Protein AF-0000000087666726 (afdb_homodimer)

InterPro domains:
  IPR001387 Cro/C1-type, helix-turn-helix domain [PF01381] (12-66)
  IPR001387 Cro/C1-type, helix-turn-helix domain [PS50943] (12-66)
  IPR001387 Cro/C1-type, helix-turn-helix domain [SM00530] (11-66)
  IPR001387 Cro/C1-type, helix-turn-helix domain [cd00093] (9-66)
  IPR010982 Lambda repressor-like, DNA-binding domain superfamily [G3DSA:1.10.260.40] (1-64)
  IPR010982 Lambda repressor-like, DNA-binding domain superfamily [SSF47413] (7-71)

Solvent-accessible surface area (backbone atoms only — not comparable to full-atom values): 9484 Å² total; per-residue (Å²): 119,51,68,42,30,48,48,45,11,46,49,47,46,53,37,32,51,75,72,67,46,50,60,59,55,48,10,59,76,58,73,51,53,45,65,54,45,53,40,36,43,70,21,44,43,67,38,39,34,30,61,51,39,41,45,36,48,72,53,65,46,44,35,30,45,63,60,64,75,55,46,75,67,71,70,65,70,69,65,64,70,69,58,76,75,72,128,120,51,70,42,30,48,49,44,10,46,50,48,47,52,38,32,51,74,71,68,46,51,62,59,55,48,11,60,76,56,72,51,52,43,65,55,44,53,40,36,44,69,21,42,43,70,38,38,34,30,62,52,40,41,45,35,48,74,53,64,46,43,35,30,45,63,61,64,76,54,45,75,66,72,70,66,68,70,67,66,68,70,58,75,76,69,129

Structure (mmCIF, N/CA/C/O backbone):
data_AF-0000000087666726-model_v1
#
loop_
_entity.id
_entity.type
_entity.pdbx_description
1 polymer 'Transcriptional regulator'
#
loop_
_atom_site.group_PDB
_atom_site.id
_atom_site.type_symbol
_atom_site.label_atom_id
_atom_site.label_alt_id
_atom_site.label_comp_id
_atom_site.label_asym_id
_atom_site.label_entity_id
_atom_site.label_seq_id
_atom_site.pdbx_PDB_ins_code
_atom_site.Cartn_x
_atom_site.Cartn_y
_atom_site.Cartn_z
_atom_site.occupancy
_atom_site.B_iso_or_equiv
_atom_site.auth_seq_id
_atom_site.auth_comp_id
_atom_site.auth_asym_id
_atom_site.auth_atom_id
_atom_site.pdbx_PDB_model_num
ATOM 1 N N . MET A 1 1 ? -11.844 1.469 -3.129 1 87.25 1 MET A N 1
ATOM 2 C CA . MET A 1 1 ? -10.75 0.507 -3.262 1 87.25 1 MET A CA 1
ATOM 3 C C . MET A 1 1 ? -9.5 1.177 -3.826 1 87.25 1 MET A C 1
ATOM 5 O O . MET A 1 1 ? -9.594 2.035 -4.703 1 87.25 1 MET A O 1
ATOM 9 N N . ILE A 1 2 ? -8.297 0.845 -3.25 1 95.44 2 ILE A N 1
ATOM 10 C CA . ILE A 1 2 ? -7.027 1.394 -3.713 1 95.44 2 ILE A CA 1
ATOM 11 C C . ILE A 1 2 ? -6.402 0.455 -4.742 1 95.44 2 ILE A C 1
ATOM 13 O O . ILE A 1 2 ? -5.91 -0.62 -4.395 1 95.44 2 ILE A O 1
ATOM 17 N N . LYS A 1 3 ? -6.395 0.865 -5.988 1 95.38 3 LYS A N 1
ATOM 18 C CA . LYS A 1 3 ? -5.965 -0.065 -7.031 1 95.38 3 LYS A CA 1
ATOM 19 C C . LYS A 1 3 ? -4.637 0.368 -7.641 1 95.38 3 LYS A C 1
ATOM 21 O O . LYS A 1 3 ? -3.975 -0.419 -8.32 1 95.38 3 LYS A O 1
ATOM 26 N N . SER A 1 4 ? -4.352 1.636 -7.461 1 98.12 4 SER A N 1
ATOM 27 C CA . SER A 1 4 ? -3.156 2.186 -8.094 1 98.12 4 SER A CA 1
ATOM 28 C C . SER A 1 4 ? -2.455 3.184 -7.176 1 98.12 4 SER A C 1
ATOM 30 O O . SER A 1 4 ? -3.027 3.623 -6.18 1 98.12 4 SER A O 1
ATOM 32 N N . ALA A 1 5 ? -1.256 3.529 -7.594 1 98.56 5 ALA A N 1
ATOM 33 C CA . ALA A 1 5 ? -0.527 4.57 -6.875 1 98.56 5 ALA A CA 1
ATOM 34 C C . ALA A 1 5 ? -1.281 5.898 -6.922 1 98.56 5 ALA A C 1
ATOM 36 O O . ALA A 1 5 ? -1.267 6.66 -5.949 1 98.56 5 ALA A O 1
ATOM 37 N N . ALA A 1 6 ? -1.917 6.133 -8.039 1 98.31 6 ALA A N 1
ATOM 38 C CA . ALA A 1 6 ? -2.715 7.352 -8.172 1 98.31 6 ALA A CA 1
ATOM 39 C C . ALA A 1 6 ? -3.865 7.359 -7.164 1 98.31 6 ALA A C 1
ATOM 41 O O . ALA A 1 6 ? -4.105 8.367 -6.5 1 98.31 6 ALA A O 1
ATOM 42 N N . ASP A 1 7 ? -4.562 6.234 -7.02 1 98.06 7 ASP A N 1
ATOM 43 C CA . ASP A 1 7 ? -5.629 6.105 -6.035 1 98.06 7 ASP A CA 1
ATOM 44 C C . ASP A 1 7 ? -5.102 6.328 -4.621 1 98.06 7 ASP A C 1
ATOM 46 O O . ASP A 1 7 ? -5.703 7.066 -3.834 1 98.06 7 ASP A O 1
ATOM 50 N N . PHE A 1 8 ? -4.027 5.723 -4.367 1 98.56 8 PHE A N 1
ATOM 51 C CA . PHE A 1 8 ? -3.406 5.789 -3.051 1 98.56 8 PHE A CA 1
ATOM 52 C C . PHE A 1 8 ? -3.037 7.227 -2.701 1 98.56 8 PHE A C 1
ATOM 54 O O . PHE A 1 8 ? -3.398 7.723 -1.633 1 98.56 8 PHE A O 1
ATOM 61 N N . GLY A 1 9 ? -2.381 7.824 -3.648 1 98.75 9 GLY A N 1
ATOM 62 C CA . GLY A 1 9 ? -1.965 9.203 -3.451 1 98.75 9 GLY A CA 1
ATOM 63 C C . GLY A 1 9 ? -3.131 10.156 -3.285 1 98.75 9 GLY A C 1
ATOM 64 O O . GLY A 1 9 ? -3.076 11.078 -2.461 1 98.75 9 GLY A O 1
ATOM 65 N N . SER A 1 10 ? -4.137 9.969 -4.047 1 98.25 10 SER A N 1
ATOM 66 C CA . SER A 1 10 ? -5.328 10.805 -3.953 1 98.25 10 SER A CA 1
ATOM 67 C C . SER A 1 10 ? -5.977 10.695 -2.576 1 98.25 10 SER A C 1
ATOM 69 O O . SER A 1 10 ? -6.422 11.695 -2.014 1 98.25 10 SER A O 1
ATOM 71 N N . LEU A 1 11 ? -5.984 9.508 -2.055 1 97.75 11 LEU A N 1
ATOM 72 C CA . LEU A 1 11 ? -6.566 9.289 -0.734 1 97.75 11 LEU A CA 1
ATOM 73 C C . LEU A 1 11 ? -5.734 9.969 0.345 1 97.75 11 LEU A C 1
ATOM 75 O O . LEU A 1 11 ? -6.281 10.594 1.257 1 97.75 11 LEU A O 1
ATOM 79 N N . ILE A 1 12 ? -4.453 9.844 0.253 1 98.62 12 ILE A N 1
ATOM 80 C CA . ILE A 1 12 ? -3.557 10.516 1.187 1 98.62 12 ILE A CA 1
ATOM 81 C C . ILE A 1 12 ? -3.814 12.016 1.163 1 98.62 12 ILE A C 1
ATOM 83 O O . ILE A 1 12 ? -3.949 12.648 2.215 1 98.62 12 ILE A O 1
ATOM 87 N N . ARG A 1 13 ? -3.902 12.508 -0.037 1 98.75 13 ARG A N 1
ATOM 88 C CA . ARG A 1 13 ? -4.137 13.938 -0.209 1 98.75 13 ARG A CA 1
ATOM 89 C C . ARG A 1 13 ? -5.453 14.359 0.434 1 98.75 13 ARG A C 1
ATOM 91 O O . ARG A 1 13 ? -5.508 15.359 1.154 1 98.75 13 ARG A O 1
ATOM 98 N N . GLN A 1 14 ? -6.449 13.641 0.162 1 98.25 14 GLN A N 1
ATOM 99 C CA . GLN A 1 14 ? -7.773 13.938 0.702 1 98.25 14 GLN A CA 1
ATOM 100 C C . GLN A 1 14 ? -7.754 13.953 2.229 1 98.25 14 GLN A C 1
ATOM 102 O O . GLN A 1 14 ? -8.289 14.875 2.852 1 98.25 14 GLN A O 1
ATOM 107 N N . ARG A 1 15 ? -7.129 13 2.826 1 98.12 15 ARG A N 1
ATOM 108 C CA . ARG A 1 15 ? -7.086 12.891 4.281 1 98.12 15 ARG A CA 1
ATOM 109 C C . ARG A 1 15 ? -6.199 13.977 4.887 1 98.12 15 ARG A C 1
ATOM 111 O O . ARG A 1 15 ? -6.539 14.555 5.918 1 98.12 15 ARG A O 1
ATOM 118 N N . ARG A 1 16 ? -5.117 14.172 4.23 1 98.69 16 ARG A N 1
ATOM 119 C CA . ARG A 1 16 ? -4.238 15.242 4.691 1 98.69 16 ARG A CA 1
ATOM 120 C C . ARG A 1 16 ? -4.973 16.578 4.738 1 98.69 16 ARG A C 1
ATOM 122 O O . ARG A 1 16 ? -4.898 17.297 5.734 1 98.69 16 ARG A O 1
ATOM 129 N N . LYS A 1 17 ? -5.66 16.828 3.67 1 98.69 17 LYS A N 1
ATOM 130 C CA . LYS A 1 17 ? -6.402 18.094 3.574 1 98.69 17 LYS A CA 1
ATOM 131 C C . LYS A 1 17 ? -7.52 18.156 4.613 1 98.69 17 LYS A C 1
ATOM 133 O O . LYS A 1 17 ? -7.773 19.203 5.195 1 98.69 17 LYS A O 1
ATOM 138 N N . ALA A 1 18 ? -8.156 17.047 4.844 1 97.94 18 ALA A N 1
ATOM 139 C CA . ALA A 1 18 ? -9.227 16.984 5.84 1 97.94 18 ALA A CA 1
ATOM 140 C C . ALA A 1 18 ? -8.695 17.297 7.234 1 97.94 18 ALA A C 1
ATOM 142 O O . ALA A 1 18 ? -9.422 17.828 8.078 1 97.94 18 ALA A O 1
ATOM 143 N N . LEU A 1 19 ? -7.449 17 7.465 1 98 19 LEU A N 1
ATOM 144 C CA . LEU A 1 19 ? -6.801 17.25 8.75 1 98 19 LEU A CA 1
ATOM 145 C C . LEU A 1 19 ? -6.27 18.672 8.82 1 98 19 LEU A C 1
ATOM 147 O O . LEU A 1 19 ? -5.766 19.109 9.867 1 98 19 LEU A O 1
ATOM 151 N N . GLY A 1 20 ? -6.262 19.359 7.656 1 98.69 20 GLY A N 1
ATOM 152 C CA . GLY A 1 20 ? -5.797 20.734 7.59 1 98.69 20 GLY A CA 1
ATOM 153 C C . GLY A 1 20 ? -4.289 20.844 7.488 1 98.69 20 GLY A C 1
ATOM 154 O O . GLY A 1 20 ? -3.717 21.891 7.82 1 98.69 20 GLY A O 1
ATOM 155 N N . TRP A 1 21 ? -3.648 19.875 7.137 1 98.81 21 TRP A N 1
ATOM 156 C CA . TRP A 1 21 ? -2.189 19.875 7.07 1 98.81 21 TRP A CA 1
ATOM 157 C C . TRP A 1 21 ? -1.707 20.234 5.672 1 98.81 21 TRP A C 1
ATOM 159 O O . TRP A 1 21 ? -2.342 19.891 4.676 1 98.81 21 TRP A O 1
ATOM 169 N N . THR A 1 22 ? -0.601 20.859 5.641 1 98.81 22 THR A N 1
ATOM 170 C CA . THR A 1 22 ? 0.135 21.047 4.395 1 98.81 22 THR A CA 1
ATOM 171 C C . THR A 1 22 ? 0.976 19.812 4.074 1 98.81 22 THR A C 1
ATOM 173 O O . THR A 1 22 ? 1.105 18.906 4.902 1 98.81 22 THR A O 1
ATOM 176 N N . GLN A 1 23 ? 1.483 19.812 2.838 1 98.75 23 GLN A N 1
ATOM 177 C CA . GLN A 1 23 ? 2.377 18.719 2.467 1 98.75 23 GLN A CA 1
ATOM 178 C C . GLN A 1 23 ? 3.633 18.719 3.332 1 98.75 23 GLN A C 1
ATOM 180 O O . GLN A 1 23 ? 4.133 17.656 3.707 1 98.75 23 GLN A O 1
ATOM 185 N N . SER A 1 24 ? 4.148 19.922 3.703 1 98.75 24 SER A N 1
ATOM 186 C CA . SER A 1 24 ? 5.32 20.047 4.562 1 98.75 24 SER A CA 1
ATOM 187 C C . SER A 1 24 ? 5.039 19.516 5.965 1 98.75 24 SER A C 1
ATOM 189 O O . SER A 1 24 ? 5.875 18.828 6.551 1 98.75 24 SER A O 1
ATOM 191 N N . GLU A 1 25 ? 3.875 19.812 6.438 1 98.81 25 GLU A N 1
ATOM 192 C CA . GLU A 1 25 ? 3.498 19.344 7.766 1 98.81 25 GLU A CA 1
ATOM 193 C C . GLU A 1 25 ? 3.369 17.812 7.781 1 98.81 25 GLU A C 1
ATOM 195 O O . GLU A 1 25 ? 3.816 17.156 8.727 1 98.81 25 GLU A O 1
ATOM 200 N N . LEU A 1 26 ? 2.793 17.297 6.773 1 98.88 26 LEU A N 1
ATOM 201 C CA . LEU A 1 26 ? 2.707 15.844 6.68 1 98.88 26 LEU A CA 1
ATOM 202 C C . LEU A 1 26 ? 4.098 15.219 6.598 1 98.88 26 LEU A C 1
ATOM 204 O O . LEU A 1 26 ? 4.363 14.195 7.23 1 98.88 26 LEU A O 1
ATOM 208 N N . ALA A 1 27 ? 4.984 15.766 5.828 1 98.88 27 ALA A N 1
ATOM 209 C CA . ALA A 1 27 ? 6.34 15.258 5.664 1 98.88 27 ALA A CA 1
ATOM 210 C C . ALA A 1 27 ? 7.062 15.164 7.004 1 98.88 27 ALA A C 1
ATOM 212 O O . ALA A 1 27 ? 7.703 14.156 7.305 1 98.88 27 ALA A O 1
ATOM 213 N N . VAL A 1 28 ? 6.91 16.156 7.836 1 98.75 28 VAL A N 1
ATOM 214 C CA . VAL A 1 28 ? 7.535 16.203 9.156 1 98.75 28 VAL A CA 1
ATOM 215 C C . VAL A 1 28 ? 6.988 15.07 10.023 1 98.75 28 VAL A C 1
ATOM 217 O O . VAL A 1 28 ? 7.75 14.359 10.68 1 98.75 28 VAL A O 1
ATOM 220 N N . ARG A 1 29 ? 5.719 14.906 9.961 1 98.62 29 ARG A N 1
ATOM 221 C CA . ARG A 1 29 ? 5.062 13.891 10.781 1 98.62 29 ARG A CA 1
ATOM 222 C C . ARG A 1 29 ? 5.449 12.492 10.328 1 98.62 29 ARG A C 1
ATOM 224 O O . ARG A 1 29 ? 5.484 11.562 11.133 1 98.62 29 ARG A O 1
ATOM 231 N N . CYS A 1 30 ? 5.777 12.344 9.102 1 98.62 30 CYS A N 1
ATOM 232 C CA . CYS A 1 30 ? 6.129 11.047 8.531 1 98.62 30 CYS A CA 1
ATOM 233 C C . CYS A 1 30 ? 7.629 10.789 8.656 1 98.62 30 CYS A C 1
ATOM 235 O O . CYS A 1 30 ? 8.086 9.672 8.438 1 98.62 30 CYS A O 1
ATOM 237 N N . GLY A 1 31 ? 8.352 11.773 8.938 1 98.44 31 GLY A N 1
ATOM 238 C CA . GLY A 1 31 ? 9.797 11.633 8.945 1 98.44 31 GLY A CA 1
ATOM 239 C C . GLY A 1 31 ? 10.398 11.547 7.559 1 98.44 31 GLY A C 1
ATOM 240 O O . GLY A 1 31 ? 11.359 10.805 7.34 1 98.44 31 GLY A O 1
ATOM 241 N N . THR A 1 32 ? 9.789 12.219 6.613 1 98.12 32 THR A N 1
ATOM 242 C CA . THR A 1 32 ? 10.25 12.234 5.23 1 98.12 32 THR A CA 1
ATOM 243 C C . THR A 1 32 ? 10.438 13.664 4.738 1 98.12 32 THR A C 1
ATOM 245 O O . THR A 1 32 ? 10.219 14.617 5.488 1 98.12 32 THR A O 1
ATOM 248 N N . GLY A 1 33 ? 10.898 13.781 3.506 1 98.06 33 GLY A N 1
ATOM 249 C CA . GLY A 1 33 ? 10.938 15.086 2.863 1 98.06 33 GLY A CA 1
ATOM 250 C C . GLY A 1 33 ? 9.641 15.438 2.154 1 98.06 33 GLY A C 1
ATOM 251 O O . GLY A 1 33 ? 8.859 14.555 1.811 1 98.06 33 GLY A O 1
ATOM 252 N N . GLU A 1 34 ? 9.469 16.766 1.991 1 98.56 34 GLU A N 1
ATOM 253 C CA . GLU A 1 34 ? 8.273 17.25 1.301 1 98.56 34 GLU A CA 1
ATOM 254 C C . GLU A 1 34 ? 8.195 16.688 -0.117 1 98.56 34 GLU A C 1
ATOM 256 O O . GLU A 1 34 ? 7.105 16.406 -0.617 1 98.56 34 GLU A O 1
ATOM 261 N N . ARG A 1 35 ? 9.281 16.547 -0.702 1 98.69 35 ARG A N 1
ATOM 262 C CA . ARG A 1 35 ? 9.297 16.031 -2.068 1 98.69 35 ARG A CA 1
ATOM 263 C C . ARG A 1 35 ? 8.68 14.641 -2.137 1 98.69 35 ARG A C 1
ATOM 265 O O . ARG A 1 35 ? 7.977 14.312 -3.1 1 98.69 35 ARG A O 1
ATOM 272 N N . PHE A 1 36 ? 8.914 13.82 -1.198 1 98.81 36 PHE A N 1
ATOM 273 C CA . PHE A 1 36 ? 8.312 12.492 -1.169 1 98.81 36 PHE A C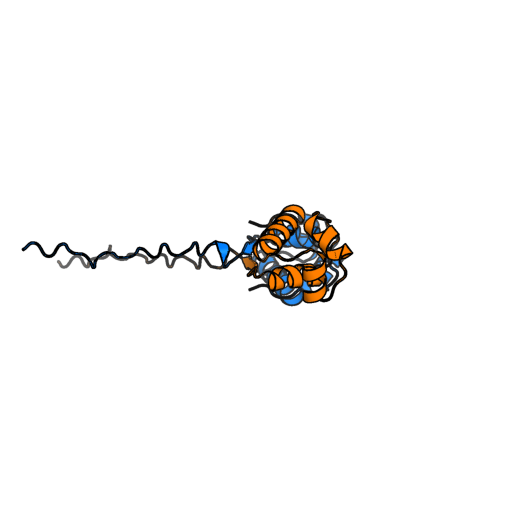A 1
ATOM 274 C C . PHE A 1 36 ? 6.789 12.586 -1.133 1 98.81 36 PHE A C 1
ATOM 276 O O . PHE A 1 36 ? 6.102 11.859 -1.854 1 98.81 36 PHE A O 1
ATOM 283 N N . ILE A 1 37 ? 6.324 13.461 -0.257 1 98.88 37 ILE A N 1
ATOM 284 C CA . ILE A 1 37 ? 4.883 13.617 -0.115 1 98.88 37 ILE A CA 1
ATOM 285 C C . ILE A 1 37 ? 4.281 14.102 -1.435 1 98.88 37 ILE A C 1
ATOM 287 O O . ILE A 1 37 ? 3.24 13.602 -1.868 1 98.88 37 ILE A O 1
ATOM 291 N N . VAL A 1 38 ? 4.906 15.023 -2.049 1 98.88 38 VAL A N 1
ATOM 292 C CA . VAL A 1 38 ? 4.457 15.539 -3.338 1 98.88 38 VAL A CA 1
ATOM 293 C C . VAL A 1 38 ? 4.383 14.398 -4.352 1 98.88 38 VAL A C 1
ATOM 295 O O . VAL A 1 38 ? 3.359 14.219 -5.016 1 98.88 38 VAL A O 1
ATOM 298 N N . ASP A 1 39 ? 5.449 13.609 -4.445 1 98.88 39 ASP A N 1
ATOM 299 C CA . ASP A 1 39 ? 5.512 12.477 -5.371 1 98.88 39 ASP A CA 1
ATOM 300 C C . ASP A 1 39 ? 4.426 11.453 -5.059 1 98.88 39 ASP A C 1
ATOM 302 O O . ASP A 1 39 ? 3.766 10.945 -5.969 1 98.88 39 ASP A O 1
ATOM 306 N N . LEU A 1 40 ? 4.277 11.188 -3.814 1 98.88 40 LEU A N 1
ATOM 307 C CA . LEU A 1 40 ? 3.277 10.227 -3.361 1 98.88 40 LEU A CA 1
ATOM 308 C C . LEU A 1 40 ? 1.876 10.672 -3.77 1 98.88 40 LEU A C 1
ATOM 310 O O . L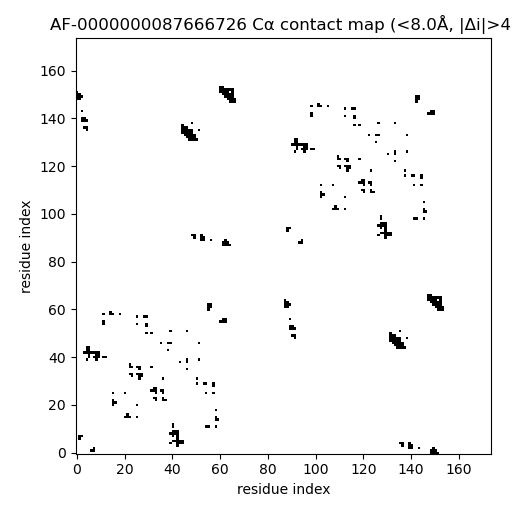EU A 1 40 ? 1.132 9.898 -4.383 1 98.88 40 LEU A O 1
ATOM 314 N N . GLU A 1 41 ? 1.581 11.914 -3.49 1 98.81 41 GLU A N 1
ATOM 315 C CA . GLU A 1 41 ? 0.232 12.414 -3.742 1 98.81 41 GLU A CA 1
ATOM 316 C C . GLU A 1 41 ? -0.034 12.555 -5.238 1 98.81 41 GLU A C 1
ATOM 318 O O . GLU A 1 41 ? -1.188 12.539 -5.672 1 98.81 41 GLU A O 1
ATOM 323 N N . ASN A 1 42 ? 1.031 12.672 -5.988 1 98.56 42 ASN A N 1
ATOM 324 C CA . ASN A 1 42 ? 0.907 12.758 -7.441 1 98.56 42 ASN A CA 1
ATOM 325 C C . ASN A 1 42 ? 0.879 11.375 -8.086 1 98.56 42 ASN A C 1
ATOM 327 O O . ASN A 1 42 ? 0.866 11.258 -9.312 1 98.56 42 ASN A O 1
ATOM 331 N N . GLY A 1 43 ? 0.971 10.328 -7.359 1 98.69 43 GLY A N 1
ATOM 332 C CA . GLY A 1 43 ? 0.826 8.977 -7.871 1 98.69 43 GLY A CA 1
ATOM 333 C C . GLY A 1 43 ? 2.098 8.43 -8.492 1 98.69 43 GLY A C 1
ATOM 334 O O . GLY A 1 43 ? 2.047 7.574 -9.383 1 98.69 43 GLY A O 1
ATOM 335 N N . LYS A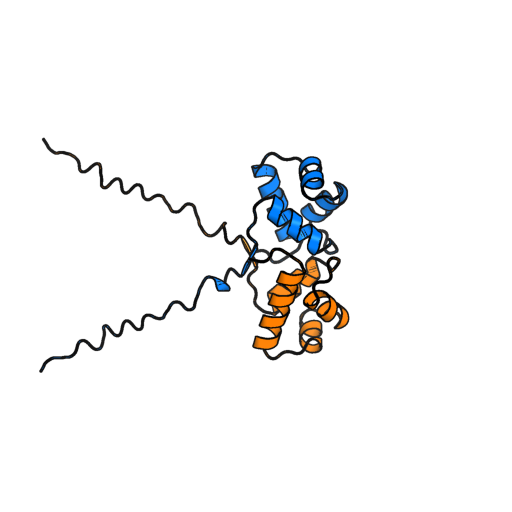 1 44 ? 3.193 8.945 -8.078 1 98.62 44 LYS A N 1
ATOM 336 C CA . LYS A 1 44 ? 4.441 8.391 -8.594 1 98.62 44 LYS A CA 1
ATOM 337 C C . LYS A 1 44 ? 4.543 6.898 -8.289 1 98.62 44 LYS A C 1
ATOM 339 O O . LYS A 1 44 ? 4.535 6.492 -7.129 1 98.62 44 LYS A O 1
ATOM 344 N N . PRO A 1 45 ? 4.805 6.078 -9.273 1 98.31 45 PRO A N 1
ATOM 345 C CA . PRO A 1 45 ? 4.734 4.621 -9.117 1 98.31 45 PRO A CA 1
ATOM 346 C C . PRO A 1 45 ? 5.852 4.066 -8.242 1 98.31 45 PRO A C 1
ATOM 348 O O . PRO A 1 45 ? 5.664 3.049 -7.566 1 98.31 45 PRO A O 1
ATOM 351 N N . THR A 1 46 ? 7.008 4.758 -8.203 1 98.25 46 THR A N 1
ATOM 352 C CA . THR A 1 46 ? 8.211 4.18 -7.625 1 98.25 46 THR A CA 1
ATOM 353 C C . THR A 1 46 ? 8.391 4.625 -6.18 1 98.25 46 THR A C 1
ATOM 355 O O . THR A 1 46 ? 9.43 4.383 -5.57 1 98.25 46 THR A O 1
ATOM 358 N N . CYS A 1 47 ? 7.348 5.262 -5.605 1 98.69 47 CYS A N 1
ATOM 359 C CA . CYS A 1 47 ? 7.457 5.676 -4.211 1 98.69 47 CYS A CA 1
ATOM 360 C C . CYS A 1 47 ? 7.766 4.484 -3.311 1 98.69 47 CYS A C 1
ATOM 362 O O . CYS A 1 47 ? 7.27 3.381 -3.541 1 98.69 47 CYS A O 1
ATOM 364 N N . HIS A 1 48 ? 8.531 4.703 -2.193 1 98.25 48 HIS A N 1
ATOM 365 C CA . HIS A 1 48 ? 8.875 3.719 -1.173 1 98.25 48 HIS A CA 1
ATOM 366 C C . HIS A 1 48 ? 7.625 3.158 -0.501 1 98.25 48 HIS A C 1
ATOM 368 O O . HIS A 1 48 ? 6.766 3.918 -0.045 1 98.25 48 HIS A O 1
ATOM 374 N N . LEU A 1 49 ? 7.598 1.835 -0.464 1 98.75 49 LEU A N 1
ATOM 375 C CA . LEU A 1 49 ? 6.426 1.195 0.128 1 98.75 49 LEU A CA 1
ATOM 376 C C . LEU A 1 49 ? 6.312 1.538 1.609 1 98.75 49 LEU A C 1
ATOM 378 O O . LEU A 1 49 ? 5.258 1.982 2.066 1 98.75 49 LEU A O 1
ATOM 382 N N . GLU A 1 50 ? 7.352 1.387 2.354 1 98.81 50 GLU A N 1
ATOM 383 C CA . GLU A 1 50 ? 7.309 1.63 3.791 1 98.81 50 GLU A CA 1
ATOM 384 C C . GLU A 1 50 ? 6.906 3.07 4.098 1 98.81 50 GLU A C 1
ATOM 386 O O . GLU A 1 50 ? 6.023 3.311 4.922 1 98.81 50 GLU A O 1
ATOM 391 N N . LYS A 1 51 ? 7.469 4.027 3.477 1 98.75 51 LYS A N 1
ATOM 392 C CA . LYS A 1 51 ? 7.141 5.43 3.703 1 98.75 51 LYS A CA 1
ATOM 393 C C . LYS A 1 51 ? 5.703 5.73 3.295 1 98.75 51 LYS A C 1
ATOM 395 O O . LYS A 1 51 ? 5.027 6.547 3.926 1 98.75 51 LYS A O 1
ATOM 400 N N . SER A 1 52 ? 5.277 5.121 2.219 1 98.75 52 SER A N 1
ATOM 401 C CA . SER A 1 52 ? 3.893 5.301 1.793 1 98.75 52 SER A CA 1
ATOM 402 C C . SER A 1 52 ? 2.92 4.793 2.854 1 98.75 52 SER A C 1
ATOM 404 O O . SER A 1 52 ? 1.912 5.441 3.141 1 98.75 52 SER A O 1
ATOM 406 N N . LEU A 1 53 ? 3.279 3.678 3.438 1 98.62 53 LEU A N 1
ATOM 407 C CA . LEU A 1 53 ? 2.426 3.096 4.469 1 98.62 53 LEU A CA 1
ATOM 408 C C . LEU A 1 53 ? 2.447 3.943 5.734 1 98.62 53 LEU A C 1
ATOM 410 O O . LEU A 1 53 ? 1.426 4.082 6.41 1 98.62 53 LEU A O 1
ATOM 414 N N . ILE A 1 54 ? 3.564 4.523 6.059 1 98.62 54 ILE A N 1
ATOM 415 C CA . ILE A 1 54 ? 3.668 5.445 7.188 1 98.62 54 ILE A CA 1
ATOM 416 C C . ILE A 1 54 ? 2.756 6.648 6.953 1 98.62 54 ILE A C 1
ATOM 418 O O . ILE A 1 54 ? 2.008 7.051 7.852 1 98.62 54 ILE A O 1
ATOM 422 N N . ALA A 1 55 ? 2.787 7.184 5.762 1 98.81 55 ALA A N 1
ATOM 423 C CA . ALA A 1 55 ? 1.936 8.328 5.438 1 98.81 55 ALA A CA 1
ATOM 424 C C . ALA A 1 55 ? 0.462 7.988 5.645 1 98.81 55 ALA A C 1
ATOM 426 O O . ALA A 1 55 ? -0.292 8.789 6.207 1 98.81 55 ALA A O 1
ATOM 427 N N . ALA A 1 56 ? 0.094 6.801 5.148 1 98.44 56 ALA A N 1
ATOM 428 C CA . ALA A 1 56 ? -1.292 6.371 5.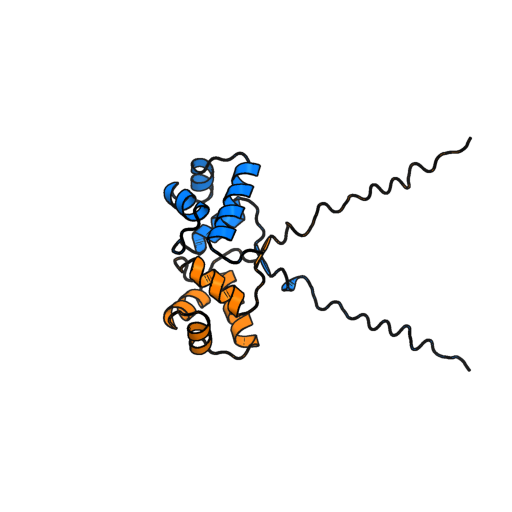316 1 98.44 56 ALA A CA 1
ATOM 429 C C . ALA A 1 56 ? -1.679 6.324 6.789 1 98.44 56 ALA A C 1
ATOM 431 O O . ALA A 1 56 ? -2.736 6.828 7.176 1 98.44 56 ALA A O 1
ATOM 432 N N . ARG A 1 57 ? -0.795 5.773 7.598 1 97.94 57 ARG A N 1
ATOM 433 C CA . ARG A 1 57 ? -1.062 5.672 9.031 1 97.94 57 ARG A CA 1
ATOM 434 C C . ARG A 1 57 ? -1.158 7.051 9.672 1 97.94 57 ARG A C 1
ATOM 436 O O . ARG A 1 57 ? -2.027 7.293 10.508 1 97.94 57 ARG A O 1
ATOM 443 N N . VAL A 1 58 ? -0.302 7.875 9.273 1 98.5 58 VAL A N 1
ATOM 444 C CA . VAL A 1 58 ? -0.198 9.203 9.875 1 98.5 58 VAL A CA 1
ATOM 445 C C . VAL A 1 58 ? -1.472 10 9.602 1 98.5 58 VAL A C 1
ATOM 447 O O . VAL A 1 58 ? -1.957 10.727 10.469 1 98.5 58 VAL A O 1
ATOM 450 N N . VAL A 1 59 ? -2.084 9.766 8.422 1 98.19 59 VAL A N 1
ATOM 451 C CA . VAL A 1 59 ? -3.281 10.531 8.086 1 98.19 59 VAL A CA 1
ATOM 452 C C . VAL A 1 59 ? -4.523 9.766 8.531 1 98.19 59 VAL A C 1
ATOM 454 O O . VAL A 1 59 ? -5.648 10.125 8.164 1 98.19 59 VAL A O 1
ATOM 457 N N . GLY A 1 60 ? -4.355 8.641 9.117 1 97.12 60 GLY A N 1
ATOM 458 C CA . GLY A 1 60 ? -5.457 7.973 9.789 1 97.12 60 GLY A CA 1
ATOM 459 C C . GLY A 1 60 ? -6.125 6.91 8.938 1 97.12 60 GLY A C 1
ATOM 460 O O . GLY A 1 60 ? -7.254 6.5 9.219 1 97.12 60 GLY A O 1
ATOM 461 N N . ILE A 1 61 ? -5.492 6.523 7.965 1 96.44 61 ILE A N 1
ATOM 462 C CA . ILE A 1 61 ? -6.023 5.441 7.141 1 96.44 61 ILE A CA 1
A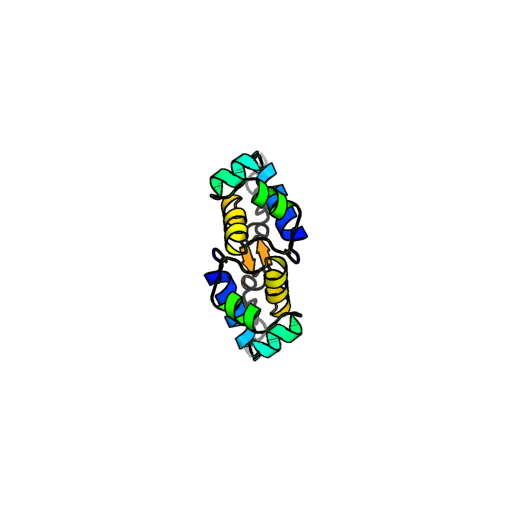TOM 463 C C . ILE A 1 61 ? -5.66 4.094 7.766 1 96.44 61 ILE A C 1
ATOM 465 O O . ILE A 1 61 ? -4.492 3.832 8.055 1 96.44 61 ILE A O 1
ATOM 469 N N . ASP A 1 62 ? -6.684 3.271 8 1 95.31 62 ASP A N 1
ATOM 470 C CA . ASP A 1 62 ? -6.484 1.898 8.461 1 95.31 62 ASP A CA 1
ATOM 471 C C . ASP A 1 62 ? -6.523 0.918 7.289 1 95.31 62 ASP A C 1
ATOM 473 O O . ASP A 1 62 ? -7.59 0.415 6.93 1 95.31 62 ASP A O 1
ATOM 477 N N . LEU A 1 63 ? -5.359 0.696 6.73 1 96 63 LEU A N 1
ATOM 478 C CA . LEU A 1 63 ? -5.289 -0.097 5.508 1 96 63 LEU A CA 1
ATOM 479 C C . LEU A 1 63 ? -5.52 -1.575 5.801 1 96 63 LEU A C 1
ATOM 481 O O . LEU A 1 63 ? -4.934 -2.125 6.738 1 96 63 LEU A O 1
ATOM 485 N N . GLY A 1 64 ? -6.309 -2.162 5.078 1 95.31 64 GLY A N 1
ATOM 486 C CA . GLY A 1 64 ? -6.582 -3.584 5.207 1 95.31 64 GLY A CA 1
ATOM 487 C C . GLY A 1 64 ? -7.293 -4.164 3.998 1 95.31 64 GLY A C 1
ATOM 488 O O . GLY A 1 64 ? -7.527 -3.463 3.012 1 95.31 64 GLY A O 1
ATOM 489 N N . ASP A 1 65 ? -7.547 -5.418 4.109 1 93.69 65 ASP A N 1
ATOM 490 C CA . ASP A 1 65 ? -8.297 -6.133 3.078 1 93.69 65 ASP A CA 1
ATOM 491 C C . ASP A 1 65 ? -9.797 -6.02 3.316 1 93.69 65 ASP A C 1
ATOM 493 O O . ASP A 1 65 ? -10.32 -6.562 4.293 1 93.69 65 ASP A O 1
ATOM 497 N N . LEU A 1 66 ? -10.445 -5.348 2.49 1 90.94 66 LEU A N 1
ATOM 498 C CA . LEU A 1 66 ? -11.875 -5.113 2.631 1 90.94 66 LEU A CA 1
ATOM 499 C C . LEU A 1 66 ? -12.656 -6.414 2.488 1 90.94 66 LEU A C 1
ATOM 501 O O . LEU A 1 66 ? -13.805 -6.504 2.92 1 90.94 66 LEU A O 1
ATOM 505 N N . LYS A 1 67 ? -12.055 -7.383 1.893 1 85.06 67 LYS A N 1
ATOM 506 C CA . LYS A 1 67 ? -12.703 -8.68 1.73 1 85.06 67 LYS A CA 1
ATOM 507 C C . LYS A 1 67 ? -12.523 -9.547 2.975 1 85.06 67 LYS A C 1
ATOM 509 O O . LYS A 1 67 ? -13.266 -10.508 3.182 1 85.06 67 LYS A O 1
ATOM 514 N N . ALA A 1 68 ? -11.367 -9.281 3.75 1 72.69 68 ALA A N 1
ATOM 515 C CA . ALA A 1 68 ? -11.141 -10.094 4.941 1 72.69 68 ALA A CA 1
ATOM 516 C C . ALA A 1 68 ? -12.234 -9.867 5.98 1 72.69 68 ALA A C 1
ATOM 518 O O . ALA A 1 68 ? -12.508 -10.742 6.801 1 72.69 68 ALA A O 1
ATOM 519 N N . GLY A 1 69 ? -12.703 -8.672 6.23 1 58.75 69 GLY A N 1
ATOM 520 C CA . GLY A 1 69 ? -13.773 -8.422 7.184 1 58.75 69 GLY A CA 1
ATOM 521 C C . GLY A 1 69 ? -15.055 -9.172 6.855 1 58.75 69 GLY A C 1
ATOM 522 O O . GLY A 1 69 ? -15.992 -9.188 7.652 1 58.75 69 GLY A O 1
ATOM 523 N N . VAL A 1 70 ? -15.188 -9.438 5.613 1 48.66 70 VAL A N 1
ATOM 524 C CA . VAL A 1 70 ? -16.422 -10.172 5.348 1 48.66 70 VAL A CA 1
ATOM 525 C C . VAL A 1 70 ? -16.25 -11.633 5.766 1 48.66 70 VAL A C 1
ATOM 527 O O . VAL A 1 70 ? -15.516 -12.391 5.125 1 48.66 70 VAL A O 1
ATOM 530 N N . GLY A 1 71 ? -15.758 -11.773 6.934 1 43.84 71 GLY A N 1
ATOM 531 C CA . GLY A 1 71 ? -15.828 -13.156 7.387 1 43.84 71 GLY A CA 1
ATOM 532 C C . GLY A 1 71 ? -16.844 -13.977 6.625 1 43.84 71 GLY A C 1
ATOM 533 O O . GLY A 1 71 ? -17.719 -13.43 5.957 1 43.84 71 GLY A O 1
ATOM 534 N N . PRO A 1 72 ? -16.516 -15.172 6.266 1 38.75 72 PRO A N 1
ATOM 535 C CA . PRO A 1 72 ? -17.656 -15.914 5.734 1 38.75 72 PRO A CA 1
ATOM 536 C C . PRO A 1 72 ? -18.984 -15.484 6.363 1 38.75 72 PRO A C 1
ATOM 538 O O . PRO A 1 72 ? -19.047 -15.242 7.57 1 38.75 72 PRO A O 1
ATOM 541 N N . ALA A 1 73 ? -19.672 -14.625 5.914 1 35.47 73 ALA A N 1
ATOM 542 C CA . ALA A 1 73 ? -21.016 -14.711 6.48 1 35.47 73 ALA A CA 1
ATOM 543 C C . ALA A 1 73 ? -21.297 -16.109 7.023 1 35.47 73 ALA A C 1
ATOM 545 O O . ALA A 1 73 ? -21.078 -17.109 6.332 1 35.47 73 ALA A O 1
ATOM 546 N N . ASP A 1 74 ? -21.016 -16.312 8.18 1 34.44 74 ASP A N 1
ATOM 547 C CA . ASP A 1 74 ? -21.672 -17.516 8.695 1 34.44 74 ASP A CA 1
ATOM 548 C C . ASP A 1 74 ? -22.969 -17.781 7.965 1 34.44 74 ASP A C 1
ATOM 550 O O . ASP A 1 74 ? -23.906 -16.969 8.016 1 34.44 74 ASP A O 1
ATOM 554 N N . ARG A 1 75 ? -22.891 -18.234 6.77 1 34.28 75 ARG A N 1
ATOM 555 C CA . ARG A 1 75 ? -24.141 -18.875 6.371 1 34.28 75 ARG A CA 1
ATOM 556 C C . ARG A 1 75 ? -24.859 -19.453 7.578 1 34.28 75 ARG A C 1
ATOM 558 O O . ARG A 1 75 ? -24.422 -20.453 8.148 1 34.28 75 ARG A O 1
ATOM 565 N N . ILE A 1 76 ? -25.203 -18.641 8.484 1 35.06 76 ILE A N 1
ATOM 566 C CA . ILE A 1 76 ? -26.219 -19.188 9.359 1 35.06 76 ILE A CA 1
ATOM 567 C C . ILE A 1 76 ? -27.203 -20.031 8.539 1 35.06 76 ILE A C 1
ATOM 569 O O . ILE A 1 76 ? -27.891 -19.531 7.652 1 35.06 76 ILE A O 1
ATOM 573 N N . ASP A 1 77 ? -26.734 -21.188 8.125 1 32.81 77 ASP A N 1
ATOM 574 C CA . ASP A 1 77 ? -27.766 -22.156 7.832 1 32.81 77 ASP A CA 1
ATOM 575 C C . ASP A 1 77 ? -29 -21.938 8.703 1 32.81 77 ASP A C 1
ATOM 577 O O . ASP A 1 77 ? -28.969 -22.172 9.914 1 32.81 77 ASP A O 1
ATOM 581 N N . ASP A 1 78 ? -29.625 -20.828 8.594 1 33.75 78 ASP A N 1
ATOM 582 C CA . ASP A 1 78 ? -31.016 -20.891 9.047 1 33.75 78 ASP A CA 1
ATOM 583 C C . ASP A 1 78 ? -31.625 -22.266 8.773 1 33.75 78 ASP A C 1
ATOM 585 O O . ASP A 1 78 ? -32 -22.562 7.645 1 33.75 78 ASP A O 1
ATOM 589 N N . ASP A 1 79 ? -30.938 -23.266 9.234 1 33.81 79 ASP A N 1
ATOM 590 C CA . ASP A 1 79 ? -31.703 -24.469 9.539 1 33.81 79 ASP A CA 1
ATOM 591 C C . ASP A 1 79 ? -33.031 -24.125 10.219 1 33.81 79 ASP A C 1
ATOM 593 O O . ASP A 1 79 ? -33.156 -24.281 11.438 1 33.81 79 ASP A O 1
ATOM 597 N N . LEU A 1 80 ? -33.469 -22.875 10.047 1 35.94 80 LEU A N 1
ATOM 598 C CA . LEU A 1 80 ? -34.875 -22.781 10.438 1 35.94 80 LEU A CA 1
ATOM 599 C C . LEU A 1 80 ? -35.688 -23.891 9.789 1 35.94 80 LEU A C 1
ATOM 601 O O . LEU A 1 80 ? -36.906 -23.984 10.016 1 35.94 80 LEU A O 1
ATOM 605 N N . GLY A 1 81 ? -35.094 -24.344 8.672 1 33.88 81 GLY A N 1
ATOM 606 C CA . GLY A 1 81 ? -36.125 -25.172 8.055 1 33.88 81 GLY A CA 1
ATOM 607 C C . GLY A 1 81 ? -36.531 -26.359 8.906 1 33.88 81 GLY A C 1
ATOM 608 O O . GLY A 1 81 ? -37.5 -27.062 8.578 1 33.88 81 GLY A O 1
ATOM 609 N N . PHE A 1 82 ? -35.5 -26.953 9.562 1 37.62 82 PHE A N 1
ATOM 610 C CA . PHE A 1 82 ? -36.031 -28.25 9.984 1 37.62 82 PHE A CA 1
ATOM 611 C C . PHE A 1 82 ? -36.875 -28.109 11.242 1 37.62 82 PHE A C 1
ATOM 613 O O . PHE A 1 82 ? -36.375 -28.016 12.352 1 37.62 82 PHE A O 1
ATOM 620 N N . LEU A 1 83 ? -37.656 -26.984 11.305 1 39.66 83 LEU A N 1
ATOM 621 C CA . LEU A 1 83 ? -38.688 -27.094 12.32 1 39.66 83 LEU A CA 1
ATOM 622 C C . LEU A 1 83 ? -39.219 -28.531 12.43 1 39.66 83 LEU A C 1
ATOM 624 O O . LEU A 1 83 ? -39.469 -29.188 11.414 1 39.66 83 LEU A O 1
ATOM 628 N N . PRO A 1 84 ? -38.719 -29.188 13.461 1 41.5 84 PRO A N 1
ATOM 629 C CA . PRO A 1 84 ? -39.188 -30.562 13.656 1 41.5 84 PRO A CA 1
ATOM 630 C C . PRO A 1 84 ? -40.719 -30.688 13.445 1 41.5 84 PRO A C 1
ATOM 632 O O . PRO A 1 84 ? -41.469 -29.797 13.828 1 41.5 84 PRO A O 1
ATOM 635 N N . LYS A 1 85 ? -41.188 -31.016 12.375 1 35.47 85 LYS A N 1
ATOM 636 C CA . LYS A 1 85 ? -42.594 -31.453 12.18 1 35.47 85 LYS A CA 1
ATOM 637 C C . LYS A 1 85 ? -43 -32.438 13.266 1 35.47 85 LYS A C 1
ATOM 639 O O . LYS A 1 85 ? -42.344 -33.469 13.453 1 35.47 85 LYS A O 1
ATOM 644 N N . PHE A 1 86 ? -43.156 -31.906 14.516 1 31.34 86 PHE A N 1
ATOM 645 C CA . PHE A 1 86 ? -43.812 -32.812 15.445 1 31.34 86 PHE A CA 1
ATOM 646 C C . PHE A 1 86 ? -44.938 -33.562 14.758 1 31.34 86 PHE A C 1
ATOM 648 O O . PHE A 1 86 ? -45.719 -33 13.992 1 31.34 86 PHE A O 1
ATOM 655 N N . PRO A 1 87 ? -44.844 -34.812 14.711 1 38.97 87 PRO A N 1
ATOM 656 C CA . PRO A 1 87 ? -46.031 -35.531 14.328 1 38.97 87 PRO A CA 1
ATOM 657 C C . PRO A 1 87 ? -47.312 -35.031 15.039 1 38.97 87 PRO A C 1
ATOM 659 O O . PRO A 1 87 ? -47.219 -34.438 16.109 1 38.97 87 PRO A O 1
ATOM 662 N N . MET B 1 1 ? -4.742 -5.383 10.094 1 87.12 1 MET B N 1
ATOM 663 C CA . MET B 1 1 ? -4.316 -4.07 9.617 1 87.12 1 MET B CA 1
ATOM 664 C C . MET B 1 1 ? -2.895 -4.129 9.07 1 87.12 1 MET B C 1
ATOM 666 O O . MET B 1 1 ? -2.037 -4.82 9.617 1 87.12 1 MET B O 1
ATOM 670 N N . ILE B 1 2 ? -2.652 -3.455 7.891 1 95.5 2 ILE B N 1
ATOM 671 C CA . ILE B 1 2 ? -1.331 -3.406 7.273 1 95.5 2 ILE B CA 1
ATOM 672 C C . ILE B 1 2 ? -0.592 -2.152 7.734 1 95.5 2 ILE B C 1
ATOM 674 O O . ILE B 1 2 ? -0.919 -1.041 7.309 1 95.5 2 ILE B O 1
ATOM 678 N N . LYS B 1 3 ? 0.416 -2.312 8.547 1 95.44 3 LYS B N 1
ATOM 679 C CA . LYS B 1 3 ? 1.043 -1.138 9.148 1 95.44 3 LYS B CA 1
ATOM 680 C C . LYS B 1 3 ? 2.457 -0.936 8.609 1 95.44 3 LYS B C 1
ATOM 682 O O . LYS B 1 3 ? 3.037 0.141 8.766 1 95.44 3 LYS B O 1
ATOM 687 N N . SER B 1 4 ? 2.996 -2.02 8.094 1 98.12 4 SER B N 1
ATOM 688 C CA . SER B 1 4 ? 4.383 -1.974 7.645 1 98.12 4 SER B CA 1
ATOM 689 C C . SER B 1 4 ? 4.578 -2.766 6.355 1 98.12 4 SER B C 1
ATOM 691 O O . SER B 1 4 ? 3.703 -3.541 5.961 1 98.12 4 SER B O 1
ATOM 693 N N . ALA B 1 5 ? 5.746 -2.572 5.773 1 98.56 5 ALA B N 1
ATOM 694 C CA . ALA B 1 5 ? 6.109 -3.361 4.598 1 98.56 5 ALA B CA 1
ATOM 695 C C . ALA B 1 5 ? 6.168 -4.848 4.938 1 98.56 5 ALA B C 1
ATOM 697 O O . ALA B 1 5 ? 5.809 -5.695 4.113 1 98.56 5 ALA B O 1
ATOM 698 N N . ALA B 1 6 ? 6.621 -5.117 6.137 1 98.31 6 ALA B N 1
ATOM 699 C CA . ALA B 1 6 ? 6.672 -6.512 6.582 1 98.31 6 ALA B CA 1
ATOM 700 C C . ALA B 1 6 ? 5.273 -7.113 6.645 1 98.31 6 ALA B C 1
ATOM 702 O O . ALA B 1 6 ? 5.051 -8.234 6.172 1 98.31 6 ALA B O 1
ATOM 703 N N . ASP B 1 7 ? 4.305 -6.375 7.195 1 98.06 7 ASP B N 1
ATOM 704 C CA . ASP B 1 7 ? 2.914 -6.82 7.234 1 98.06 7 ASP B CA 1
ATOM 705 C C . ASP B 1 7 ? 2.369 -7.047 5.828 1 98.06 7 ASP B C 1
ATOM 707 O O . ASP B 1 7 ? 1.737 -8.07 5.559 1 98.06 7 ASP B O 1
ATOM 711 N N . PHE B 1 8 ? 2.635 -6.121 5.016 1 98.56 8 PHE B N 1
ATOM 712 C CA . PHE B 1 8 ? 2.156 -6.156 3.639 1 98.56 8 PHE B CA 1
ATOM 713 C C . PHE B 1 8 ? 2.691 -7.383 2.91 1 98.56 8 PHE B C 1
ATOM 715 O O . PHE B 1 8 ? 1.924 -8.148 2.318 1 98.56 8 PHE B O 1
ATOM 722 N N . GLY B 1 9 ? 3.977 -7.527 3.039 1 98.75 9 GLY B N 1
ATOM 723 C CA . GLY B 1 9 ? 4.625 -8.664 2.395 1 98.75 9 GLY B CA 1
ATOM 724 C C . GLY B 1 9 ? 4.141 -10 2.916 1 98.75 9 GLY B C 1
ATOM 725 O O . GLY B 1 9 ? 3.963 -10.945 2.145 1 98.75 9 GLY B O 1
ATOM 726 N N . SER B 1 10 ? 3.951 -10.086 4.176 1 98.25 10 SER B N 1
ATOM 727 C CA . SER B 1 10 ? 3.459 -11.312 4.785 1 98.25 10 SER B CA 1
ATOM 728 C C . SER B 1 10 ? 2.074 -11.68 4.258 1 98.25 10 SER B C 1
ATOM 730 O O . SER B 1 10 ? 1.787 -12.852 4 1 98.25 10 SER B O 1
ATOM 732 N N . LEU B 1 11 ? 1.262 -10.688 4.082 1 97.69 11 LEU B N 1
ATOM 733 C CA . LEU B 1 11 ? -0.083 -10.914 3.566 1 97.69 11 LEU B CA 1
ATOM 734 C C . LEU B 1 11 ? -0.036 -11.391 2.121 1 97.69 11 LEU B C 1
ATOM 736 O O . LEU B 1 11 ? -0.763 -12.312 1.744 1 97.69 11 LEU B O 1
ATOM 740 N N . ILE B 1 12 ? 0.781 -10.781 1.34 1 98.62 12 ILE B N 1
ATOM 741 C CA . ILE B 1 12 ? 0.963 -11.203 -0.045 1 98.62 12 ILE B CA 1
ATOM 742 C C . ILE B 1 12 ? 1.387 -12.672 -0.087 1 98.62 12 ILE B C 1
ATOM 744 O O . ILE B 1 12 ? 0.824 -13.461 -0.845 1 98.62 12 ILE B O 1
ATOM 748 N N . ARG B 1 13 ? 2.346 -12.953 0.749 1 98.75 13 ARG B N 1
ATOM 749 C CA . ARG B 1 13 ? 2.857 -14.32 0.807 1 98.75 13 ARG B CA 1
ATOM 750 C C . ARG B 1 13 ? 1.751 -15.297 1.177 1 98.75 13 ARG B C 1
ATOM 752 O O . ARG B 1 13 ? 1.606 -16.344 0.542 1 98.75 13 ARG B O 1
ATOM 759 N N . GLN B 1 14 ? 1.024 -14.977 2.164 1 98.25 14 GLN B N 1
ATOM 760 C CA . GLN B 1 14 ? -0.059 -15.836 2.631 1 98.25 14 GLN B CA 1
ATOM 761 C C . GLN B 1 14 ? -1.078 -16.094 1.522 1 98.25 14 GLN B C 1
ATOM 763 O O . GLN B 1 14 ? -1.494 -17.219 1.3 1 98.25 14 GLN B O 1
ATOM 768 N N . ARG B 1 15 ? -1.463 -15.078 0.825 1 98.06 15 ARG B N 1
ATOM 769 C CA . ARG B 1 15 ? -2.467 -15.195 -0.228 1 98.06 15 ARG B CA 1
ATOM 770 C C . ARG B 1 15 ? -1.91 -15.945 -1.435 1 98.06 15 ARG B C 1
ATOM 772 O O . ARG B 1 15 ? -2.604 -16.766 -2.033 1 98.06 15 ARG B O 1
ATOM 779 N N . ARG B 1 16 ? -0.704 -15.602 -1.745 1 98.69 16 ARG B N 1
ATOM 780 C CA . ARG B 1 16 ? -0.06 -16.312 -2.842 1 98.69 16 ARG B CA 1
ATOM 781 C C . ARG B 1 16 ? -0.045 -17.828 -2.584 1 98.69 16 ARG B C 1
ATOM 783 O O . ARG B 1 16 ? -0.404 -18.609 -3.461 1 98.69 16 ARG B O 1
ATOM 790 N N . LYS B 1 17 ? 0.359 -18.156 -1.392 1 98.69 17 LYS B N 1
ATOM 791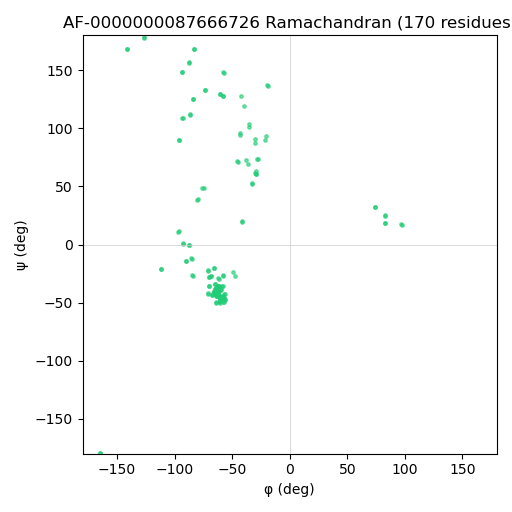 C CA . LYS B 1 17 ? 0.435 -19.562 -1.016 1 98.69 17 LYS B CA 1
ATOM 792 C C . LYS B 1 17 ? -0.949 -20.203 -1.007 1 98.69 17 LYS B C 1
ATOM 794 O O . LYS B 1 17 ? -1.106 -21.359 -1.413 1 98.69 17 LYS B O 1
ATOM 799 N N . ALA B 1 18 ? -1.938 -19.484 -0.558 1 98 18 ALA B N 1
ATOM 800 C CA . ALA B 1 18 ? -3.309 -19.984 -0.536 1 98 18 ALA B CA 1
ATOM 801 C C . ALA B 1 18 ? -3.803 -20.297 -1.946 1 98 18 ALA B C 1
ATOM 803 O O . ALA B 1 18 ? -4.629 -21.188 -2.139 1 98 18 ALA B O 1
ATOM 804 N N . LEU B 1 19 ? -3.303 -19.594 -2.91 1 98.06 19 LEU B N 1
ATOM 805 C CA . LEU B 1 19 ? -3.674 -19.766 -4.309 1 98.06 19 LEU B CA 1
ATOM 806 C C . LEU B 1 19 ? -2.846 -20.891 -4.949 1 98.06 19 LEU B C 1
ATOM 808 O O . LEU B 1 19 ? -3.078 -21.25 -6.102 1 98.06 19 LEU B O 1
ATOM 812 N N . GLY B 1 20 ? -1.789 -21.312 -4.234 1 98.69 20 GLY B N 1
ATOM 813 C CA . GLY B 1 20 ? -0.931 -22.375 -4.715 1 98.69 20 GLY B CA 1
ATOM 814 C C . GLY B 1 20 ? 0.132 -21.906 -5.688 1 98.69 20 GLY B C 1
ATOM 815 O O . GLY B 1 20 ? 0.659 -22.688 -6.477 1 98.69 20 GLY B O 1
ATOM 816 N N . TRP B 1 21 ? 0.408 -20.703 -5.715 1 98.81 21 TRP B N 1
ATOM 817 C CA . TRP B 1 21 ? 1.368 -20.141 -6.664 1 98.81 21 TRP B CA 1
ATOM 818 C C . TRP B 1 21 ? 2.762 -20.078 -6.047 1 98.81 21 TRP B C 1
ATOM 820 O O . TRP B 1 21 ? 2.908 -19.828 -4.848 1 98.81 21 TRP B O 1
ATOM 830 N N . THR B 1 22 ? 3.711 -20.219 -6.867 1 98.81 22 THR B N 1
ATOM 831 C CA . THR B 1 22 ? 5.09 -19.906 -6.508 1 98.81 22 THR B CA 1
ATOM 832 C C . THR B 1 22 ? 5.367 -18.422 -6.656 1 98.81 22 THR B C 1
ATOM 834 O O . THR B 1 22 ? 4.543 -17.672 -7.199 1 98.81 22 THR B O 1
ATOM 837 N N . GLN B 1 23 ? 6.539 -18.031 -6.109 1 98.75 23 GLN B N 1
ATOM 838 C CA . GLN B 1 23 ? 6.938 -16.641 -6.281 1 98.75 23 GLN B CA 1
ATOM 839 C C . GLN B 1 23 ? 7.133 -16.297 -7.758 1 98.75 23 GLN B C 1
ATOM 841 O O . GLN B 1 23 ? 6.789 -15.203 -8.203 1 98.75 23 GLN B O 1
ATOM 846 N N . SER B 1 24 ? 7.652 -17.25 -8.57 1 98.75 24 SER B N 1
ATOM 847 C CA . SER B 1 24 ? 7.855 -17.062 -10 1 98.75 24 SER B CA 1
ATOM 848 C C . SER B 1 24 ? 6.527 -16.906 -10.734 1 98.75 24 SER B C 1
ATOM 850 O O . SER B 1 24 ? 6.391 -16.062 -11.609 1 98.75 24 SER B O 1
ATOM 852 N N . GLU B 1 25 ? 5.582 -17.703 -10.336 1 98.81 25 GLU B N 1
ATOM 853 C CA . GLU B 1 25 ? 4.262 -17.625 -10.945 1 98.81 25 GLU B CA 1
ATOM 854 C C . GLU B 1 25 ? 3.594 -16.281 -10.641 1 98.81 25 GLU B C 1
ATOM 856 O O . GLU B 1 25 ? 2.982 -15.672 -11.516 1 98.81 25 GLU B O 1
ATOM 861 N N . LEU B 1 26 ? 3.725 -15.867 -9.445 1 98.88 26 LEU B N 1
ATOM 862 C CA . LEU B 1 26 ? 3.184 -14.562 -9.094 1 98.88 26 LEU B CA 1
ATOM 863 C C . LEU B 1 26 ? 3.879 -13.453 -9.883 1 98.88 26 LEU B C 1
ATOM 865 O O . LEU B 1 26 ? 3.229 -12.523 -10.352 1 98.88 26 LEU B O 1
ATOM 869 N N . ALA B 1 27 ? 5.16 -13.5 -10.016 1 98.88 27 ALA B N 1
ATOM 870 C CA . ALA B 1 27 ? 5.934 -12.492 -10.742 1 98.88 27 ALA B CA 1
ATOM 871 C C . ALA B 1 27 ? 5.438 -12.352 -12.18 1 98.88 27 ALA B C 1
ATOM 873 O O . ALA B 1 27 ? 5.254 -11.234 -12.672 1 98.88 27 ALA B O 1
ATOM 874 N N . VAL B 1 28 ? 5.164 -13.445 -12.828 1 98.75 28 VAL B N 1
ATOM 875 C CA . VAL B 1 28 ? 4.676 -13.453 -14.203 1 98.75 28 VAL B CA 1
ATOM 876 C C . VAL B 1 28 ? 3.311 -12.773 -14.273 1 98.75 28 VAL B C 1
ATOM 878 O O . VAL B 1 28 ? 3.074 -11.938 -15.148 1 98.75 28 VAL B O 1
ATOM 881 N N . ARG B 1 29 ? 2.49 -13.086 -13.336 1 98.62 29 ARG B N 1
ATOM 882 C CA . ARG B 1 29 ? 1.139 -12.539 -13.32 1 98.62 29 ARG B CA 1
ATOM 883 C C . ARG B 1 29 ? 1.16 -11.039 -13.031 1 98.62 29 ARG B C 1
ATOM 885 O O . ARG B 1 29 ? 0.28 -10.305 -13.484 1 98.62 29 ARG B O 1
ATOM 892 N N . CYS B 1 30 ? 2.143 -10.602 -12.352 1 98.62 30 CYS B N 1
ATOM 893 C CA . CYS B 1 30 ? 2.262 -9.195 -11.977 1 98.62 30 CYS B CA 1
ATOM 894 C C . CYS B 1 30 ? 3.023 -8.406 -13.039 1 98.62 30 CYS B C 1
ATOM 896 O O . CYS B 1 30 ? 3.047 -7.18 -13.016 1 98.62 30 CYS B O 1
ATOM 898 N N . GLY B 1 31 ? 3.656 -9.07 -13.891 1 98.44 31 GLY B N 1
ATOM 899 C CA . GLY B 1 31 ? 4.508 -8.398 -14.859 1 98.44 31 GLY B CA 1
ATOM 900 C C . GLY B 1 31 ? 5.797 -7.871 -14.258 1 98.44 31 GLY B C 1
ATOM 901 O O . GLY B 1 31 ? 6.273 -6.801 -14.633 1 98.44 31 GLY B O 1
ATOM 902 N N . THR B 1 32 ? 6.312 -8.562 -13.273 1 98.12 32 THR B N 1
ATOM 903 C CA . THR B 1 32 ? 7.551 -8.188 -12.602 1 98.12 32 THR B CA 1
ATOM 904 C C . THR B 1 32 ? 8.539 -9.344 -12.602 1 98.12 32 THR B C 1
ATOM 906 O O . THR B 1 32 ? 8.258 -10.414 -13.148 1 98.12 32 THR B O 1
ATOM 909 N N . GLY B 1 33 ? 9.711 -9.086 -12.047 1 98.06 33 GLY B N 1
ATOM 910 C CA . GLY B 1 33 ? 10.664 -10.164 -11.82 1 98.06 33 GLY B CA 1
ATOM 911 C C . GLY B 1 33 ? 10.469 -10.867 -10.492 1 98.06 33 GLY B C 1
ATOM 912 O O . GLY B 1 33 ? 9.867 -10.305 -9.57 1 98.06 33 GLY B O 1
ATOM 913 N N . GLU B 1 34 ? 10.953 -12.109 -10.461 1 98.56 34 GLU B N 1
ATOM 914 C CA . GLU B 1 34 ? 10.859 -12.898 -9.234 1 98.56 34 GLU B CA 1
ATOM 915 C C . GLU B 1 34 ? 11.555 -12.195 -8.078 1 98.56 34 GLU B C 1
ATOM 917 O O . GLU B 1 34 ? 11.102 -12.273 -6.934 1 98.56 34 GLU B O 1
ATOM 922 N N . ARG B 1 35 ? 12.594 -11.562 -8.367 1 98.69 35 ARG B N 1
ATOM 923 C CA . ARG B 1 35 ? 13.336 -10.875 -7.316 1 98.69 35 ARG B CA 1
ATOM 924 C C . ARG B 1 35 ? 12.469 -9.828 -6.629 1 98.69 35 ARG B C 1
ATOM 926 O O . ARG B 1 35 ? 12.562 -9.641 -5.414 1 98.69 35 ARG B O 1
ATOM 933 N N . PHE B 1 36 ? 11.664 -9.141 -7.344 1 98.81 36 PHE B N 1
ATOM 934 C CA . PHE B 1 36 ? 10.766 -8.156 -6.746 1 98.81 36 PHE B CA 1
ATOM 935 C C . PHE B 1 36 ? 9.82 -8.82 -5.754 1 98.81 36 PHE B C 1
ATOM 937 O O . PHE B 1 36 ? 9.609 -8.305 -4.656 1 98.81 36 PHE B O 1
ATOM 944 N N . ILE B 1 37 ? 9.273 -9.938 -6.199 1 98.88 37 ILE B N 1
ATOM 945 C CA . ILE B 1 37 ? 8.328 -10.641 -5.344 1 98.88 37 ILE B CA 1
ATOM 946 C C . ILE B 1 37 ? 9.031 -11.102 -4.07 1 98.88 37 ILE B C 1
ATOM 948 O O . ILE B 1 37 ? 8.484 -10.969 -2.971 1 98.88 37 ILE B O 1
ATOM 952 N N . VAL B 1 38 ? 10.188 -11.617 -4.199 1 98.88 38 VAL B N 1
ATOM 953 C CA . VAL B 1 38 ? 10.977 -12.055 -3.053 1 98.88 38 VAL B CA 1
ATOM 954 C C . VAL B 1 38 ? 11.188 -10.883 -2.096 1 98.88 38 VAL B C 1
ATOM 956 O O . VAL B 1 38 ? 10.93 -10.992 -0.896 1 98.88 38 VAL B O 1
ATOM 959 N N . ASP B 1 39 ? 11.625 -9.734 -2.625 1 98.88 39 ASP B N 1
ATOM 960 C CA . ASP B 1 39 ? 11.867 -8.539 -1.825 1 98.88 39 ASP B CA 1
ATOM 961 C C . ASP B 1 39 ? 10.586 -8.062 -1.146 1 98.88 39 ASP B C 1
ATOM 963 O O . ASP B 1 39 ? 10.594 -7.703 0.032 1 98.88 39 ASP B O 1
ATOM 967 N N . LEU B 1 40 ? 9.547 -8.078 -1.899 1 98.88 40 LEU B N 1
ATOM 968 C CA . LEU B 1 40 ? 8.25 -7.648 -1.391 1 98.88 40 LEU B CA 1
ATOM 969 C C . LEU B 1 40 ? 7.809 -8.516 -0.217 1 98.88 40 LEU B C 1
ATOM 971 O O . LEU B 1 40 ? 7.469 -8 0.851 1 98.88 40 LEU B O 1
ATOM 975 N N . GLU B 1 41 ? 7.902 -9.805 -0.411 1 98.81 41 GLU B N 1
ATOM 976 C CA . GLU B 1 41 ? 7.414 -10.734 0.607 1 98.81 41 GLU B CA 1
ATOM 977 C C . GLU B 1 41 ? 8.32 -10.727 1.837 1 98.81 41 GLU B C 1
ATOM 979 O O . GLU B 1 41 ? 7.883 -11.078 2.936 1 98.81 41 GLU B O 1
ATOM 984 N N . ASN B 1 42 ? 9.539 -10.305 1.631 1 98.56 42 ASN B N 1
ATOM 985 C CA . ASN B 1 42 ? 10.484 -10.195 2.742 1 98.56 42 ASN B CA 1
ATOM 986 C C . ASN B 1 42 ? 10.375 -8.844 3.438 1 98.56 42 ASN B C 1
ATOM 988 O O . ASN B 1 42 ? 11.164 -8.539 4.336 1 98.56 42 ASN B O 1
ATOM 992 N N . GLY B 1 43 ? 9.547 -7.977 3.025 1 98.69 43 GLY B N 1
ATOM 993 C CA . GLY B 1 43 ? 9.289 -6.715 3.705 1 98.69 43 GLY B CA 1
ATOM 994 C C . GLY B 1 43 ? 10.305 -5.641 3.371 1 98.69 43 GLY B C 1
ATOM 995 O O . GLY B 1 43 ? 10.547 -4.738 4.176 1 98.69 43 GLY B O 1
ATOM 996 N N . LYS B 1 44 ? 10.898 -5.758 2.25 1 98.69 44 LYS B N 1
ATOM 997 C CA . LYS B 1 44 ? 11.828 -4.699 1.859 1 98.69 44 LYS B CA 1
ATOM 998 C C . LYS B 1 44 ? 11.125 -3.346 1.809 1 98.69 44 LYS B C 1
ATOM 1000 O O . LYS B 1 44 ? 10.18 -3.16 1.044 1 98.69 44 LYS B O 1
ATOM 1005 N N . PRO B 1 45 ? 11.648 -2.348 2.463 1 98.31 45 PRO B N 1
ATOM 1006 C CA . PRO B 1 45 ? 10.953 -1.067 2.627 1 98.31 45 PRO B CA 1
ATOM 1007 C C . PRO B 1 45 ? 10.852 -0.28 1.323 1 98.31 45 PRO B C 1
ATOM 1009 O O . PRO B 1 45 ? 9.891 0.467 1.124 1 98.31 45 PRO B O 1
ATOM 1012 N N . THR B 1 46 ? 11.812 -0.473 0.398 1 98.25 46 THR B N 1
ATOM 1013 C CA . THR B 1 46 ? 11.961 0.418 -0.748 1 98.25 46 THR B CA 1
ATOM 1014 C C . THR B 1 46 ? 11.258 -0.157 -1.975 1 98.25 46 THR B C 1
ATOM 1016 O O . THR B 1 46 ? 11.414 0.358 -3.084 1 98.25 46 THR B O 1
ATOM 1019 N N . CYS B 1 47 ? 10.445 -1.213 -1.766 1 98.69 47 CYS B N 1
ATOM 1020 C CA . CYS B 1 47 ? 9.727 -1.771 -2.904 1 98.69 47 CYS B CA 1
ATOM 1021 C C . CYS B 1 47 ? 8.859 -0.711 -3.572 1 98.69 47 CYS B C 1
ATOM 1023 O O . CYS B 1 47 ? 8.281 0.142 -2.896 1 98.69 47 CYS B O 1
ATOM 1025 N N . HIS B 1 48 ? 8.656 -0.813 -4.922 1 98.25 48 HIS B N 1
ATOM 1026 C CA . HIS B 1 48 ? 7.812 0.045 -5.742 1 98.25 48 HIS B CA 1
ATOM 1027 C C . HIS B 1 48 ? 6.359 -0.021 -5.289 1 98.25 48 HIS B C 1
ATOM 1029 O O . HIS B 1 48 ? 5.793 -1.108 -5.152 1 98.25 48 HIS B O 1
ATOM 1035 N N . LEU B 1 49 ? 5.82 1.174 -5.094 1 98.75 49 LEU B N 1
ATOM 1036 C CA . LEU B 1 49 ? 4.441 1.225 -4.617 1 98.75 49 LEU B CA 1
ATOM 1037 C C . LEU B 1 49 ? 3.486 0.636 -5.648 1 98.75 49 LEU B C 1
ATOM 1039 O O . LEU B 1 49 ? 2.68 -0.24 -5.328 1 98.75 49 LEU B O 1
ATOM 1043 N N . GLU B 1 50 ? 3.58 1.057 -6.867 1 98.81 50 GLU B N 1
ATOM 1044 C CA . GLU B 1 50 ? 2.662 0.591 -7.902 1 98.81 50 GLU B CA 1
ATOM 1045 C C . GLU B 1 50 ? 2.744 -0.923 -8.07 1 98.81 50 GLU B C 1
ATOM 1047 O O . GLU B 1 50 ? 1.718 -1.606 -8.094 1 98.81 50 GLU B O 1
ATOM 1052 N N . LYS B 1 51 ? 3.889 -1.478 -8.156 1 98.75 51 LYS B N 1
ATOM 1053 C CA . LYS B 1 51 ? 4.059 -2.918 -8.32 1 98.75 51 LYS B CA 1
ATOM 1054 C C . LYS B 1 51 ? 3.547 -3.672 -7.098 1 98.75 51 LYS B C 1
ATOM 1056 O O . LYS B 1 51 ? 3.006 -4.773 -7.219 1 98.75 51 LYS B O 1
ATOM 1061 N N . SER B 1 52 ? 3.777 -3.104 -5.949 1 98.75 52 SER B N 1
ATOM 1062 C CA . SER B 1 52 ? 3.266 -3.723 -4.73 1 98.75 52 SER B CA 1
ATOM 1063 C C . SER B 1 52 ? 1.742 -3.797 -4.746 1 98.75 52 SER B C 1
ATOM 1065 O O . SER B 1 52 ? 1.16 -4.816 -4.367 1 98.75 52 SER B O 1
ATOM 1067 N N . LEU B 1 53 ? 1.148 -2.74 -5.23 1 98.62 53 LEU B N 1
ATOM 1068 C CA . LEU B 1 53 ? -0.309 -2.695 -5.293 1 98.62 53 LEU B CA 1
ATOM 1069 C C . LEU B 1 53 ? -0.837 -3.662 -6.348 1 98.62 53 LEU B C 1
ATOM 1071 O O . LEU B 1 53 ? -1.884 -4.285 -6.156 1 98.62 53 LEU B O 1
ATOM 1075 N N . ILE B 1 54 ? -0.139 -3.816 -7.434 1 98.69 54 ILE B N 1
ATOM 1076 C CA . ILE B 1 54 ? -0.491 -4.797 -8.453 1 98.69 54 ILE B CA 1
ATOM 1077 C C . ILE B 1 54 ? -0.451 -6.203 -7.855 1 98.69 54 ILE B C 1
ATOM 1079 O O . ILE B 1 54 ? -1.376 -6.992 -8.047 1 98.69 54 ILE B O 1
ATOM 1083 N N . ALA B 1 55 ? 0.584 -6.484 -7.105 1 98.81 55 ALA B N 1
ATOM 1084 C CA . ALA B 1 55 ? 0.701 -7.801 -6.477 1 98.81 55 ALA B CA 1
ATOM 1085 C C . ALA B 1 55 ? -0.492 -8.078 -5.566 1 98.81 55 ALA B C 1
ATOM 1087 O O . ALA B 1 55 ? -1.045 -9.18 -5.578 1 98.81 55 ALA B O 1
ATOM 1088 N N . ALA B 1 56 ? -0.828 -7.066 -4.781 1 98.44 56 ALA B N 1
ATOM 1089 C CA . ALA B 1 56 ? -1.973 -7.223 -3.887 1 98.44 56 ALA B CA 1
ATOM 1090 C C . ALA B 1 56 ? -3.238 -7.559 -4.672 1 98.44 56 ALA B C 1
ATOM 1092 O O . ALA B 1 56 ? -3.973 -8.484 -4.309 1 98.44 56 ALA B O 1
ATOM 1093 N N . ARG B 1 57 ? -3.451 -6.855 -5.766 1 97.94 57 ARG B N 1
ATOM 1094 C CA . ARG B 1 57 ? -4.633 -7.09 -6.594 1 97.94 57 ARG B CA 1
ATOM 1095 C C . ARG B 1 57 ? -4.605 -8.484 -7.199 1 97.94 57 ARG B C 1
ATOM 1097 O O . ARG B 1 57 ? -5.633 -9.172 -7.246 1 97.94 57 ARG B O 1
ATOM 1104 N N . VAL B 1 58 ? -3.486 -8.859 -7.629 1 98.5 58 VAL B N 1
ATOM 1105 C CA . VAL B 1 58 ? -3.33 -10.125 -8.336 1 98.5 58 VAL B CA 1
ATOM 1106 C C . VAL B 1 58 ? -3.641 -11.289 -7.398 1 98.5 58 VAL B C 1
ATOM 1108 O O . VAL B 1 58 ? -4.262 -12.273 -7.805 1 98.5 58 VAL B O 1
ATOM 1111 N N . VAL B 1 59 ? -3.303 -11.109 -6.102 1 98.19 59 VAL B N 1
ATOM 1112 C CA . VAL B 1 59 ? -3.537 -12.203 -5.168 1 98.19 59 VAL B CA 1
ATOM 1113 C C . VAL B 1 59 ? -4.91 -12.047 -4.52 1 98.19 59 VAL B C 1
ATOM 1115 O O . VAL B 1 59 ? -5.23 -12.742 -3.553 1 98.19 59 VAL B O 1
ATOM 1118 N N . GLY B 1 60 ? -5.637 -11.047 -4.867 1 97.12 60 GLY B N 1
ATOM 1119 C CA . GLY B 1 60 ? -7.039 -10.953 -4.496 1 97.12 60 GLY B CA 1
ATOM 1120 C C . GLY B 1 60 ? -7.277 -10.109 -3.262 1 97.12 60 GLY B C 1
ATOM 1121 O O . GLY B 1 60 ? -8.328 -10.211 -2.627 1 97.12 60 GLY B O 1
ATOM 1122 N N . ILE B 1 61 ? -6.359 -9.359 -2.936 1 96.38 61 ILE B N 1
ATOM 1123 C CA . ILE B 1 61 ? -6.539 -8.438 -1.816 1 96.38 61 ILE B CA 1
ATOM 1124 C C . ILE B 1 61 ? -7.242 -7.172 -2.295 1 96.38 61 ILE B C 1
ATOM 1126 O O . ILE B 1 61 ? -6.809 -6.539 -3.262 1 96.38 61 ILE B O 1
ATOM 1130 N N . ASP B 1 62 ? -8.359 -6.848 -1.641 1 95.31 62 ASP B N 1
ATOM 1131 C CA . ASP B 1 62 ? -9.062 -5.594 -1.885 1 95.31 62 ASP B CA 1
ATOM 1132 C C . ASP B 1 62 ? -8.664 -4.531 -0.865 1 95.31 62 ASP B C 1
ATOM 1134 O O . ASP B 1 62 ? -9.273 -4.418 0.197 1 95.31 62 ASP B O 1
ATOM 1138 N N . LEU B 1 63 ? -7.633 -3.797 -1.223 1 96 63 LEU B N 1
ATOM 1139 C CA . LEU B 1 63 ? -7.059 -2.854 -0.271 1 96 63 LEU B CA 1
ATOM 1140 C C . LEU B 1 63 ? -7.965 -1.639 -0.094 1 96 63 LEU B C 1
ATOM 1142 O O . LEU B 1 63 ? -8.438 -1.062 -1.077 1 96 63 LEU B O 1
ATOM 1146 N N . GLY B 1 64 ? -8.195 -1.281 1.051 1 95.31 64 GLY B N 1
ATOM 1147 C CA . GLY B 1 64 ? -8.992 -0.106 1.371 1 95.31 64 GLY B CA 1
ATOM 1148 C C . GLY B 1 64 ? -8.836 0.345 2.811 1 95.31 64 GLY B C 1
ATOM 1149 O O . GLY B 1 64 ? -8.039 -0.226 3.564 1 95.31 64 GLY B O 1
ATOM 1150 N N . ASP B 1 65 ? -9.539 1.37 3.111 1 93.75 65 ASP B N 1
ATOM 1151 C CA . ASP B 1 65 ? -9.578 1.897 4.473 1 93.75 65 ASP B CA 1
ATOM 1152 C C . ASP B 1 65 ? -10.641 1.188 5.309 1 93.75 65 ASP B C 1
ATOM 1154 O O . ASP B 1 65 ? -11.836 1.327 5.047 1 93.75 65 ASP B O 1
ATOM 1158 N N . LEU B 1 66 ? -10.227 0.475 6.223 1 91 66 LEU B N 1
ATOM 1159 C CA . LEU B 1 66 ? -11.133 -0.306 7.059 1 91 66 LEU B CA 1
ATOM 1160 C C . LEU B 1 66 ? -12.023 0.607 7.895 1 91 66 LEU B C 1
ATOM 1162 O O . LEU B 1 66 ? -13.078 0.181 8.375 1 91 66 LEU B O 1
ATOM 1166 N N . LYS B 1 67 ? -11.617 1.803 8.07 1 85.06 67 LYS B N 1
ATOM 1167 C CA . LYS B 1 67 ? -12.414 2.762 8.836 1 85.06 67 LYS B CA 1
ATOM 1168 C C . LYS B 1 67 ? -13.469 3.428 7.957 1 85.06 67 LYS B C 1
ATOM 1170 O O . LYS B 1 67 ? -14.438 3.992 8.461 1 85.06 67 LYS B O 1
ATOM 1175 N N . ALA B 1 68 ? -13.164 3.494 6.574 1 72.75 68 ALA B N 1
ATOM 1176 C CA . ALA B 1 68 ? -14.125 4.145 5.691 1 72.75 68 ALA B CA 1
ATOM 1177 C C . ALA B 1 68 ? -15.438 3.365 5.645 1 72.75 68 ALA B C 1
ATOM 1179 O O . ALA B 1 68 ? -16.5 3.938 5.387 1 72.75 68 ALA B O 1
ATOM 1180 N N . GLY B 1 69 ? -15.453 2.057 5.582 1 58.81 69 GLY B N 1
ATOM 1181 C CA . GLY B 1 69 ? -16.688 1.285 5.582 1 58.81 69 GLY B CA 1
ATOM 1182 C C . GLY B 1 69 ? -17.547 1.544 6.801 1 58.81 69 GLY B C 1
ATOM 1183 O O . GLY B 1 69 ? -18.688 1.075 6.871 1 58.81 69 GLY B O 1
ATOM 1184 N N . VAL B 1 70 ? -16.891 1.904 7.832 1 48.81 70 VAL B N 1
ATOM 1185 C CA . VAL B 1 70 ? -17.781 2.158 8.961 1 48.81 70 VAL B CA 1
ATOM 1186 C C . VAL B 1 70 ? -18.516 3.479 8.75 1 48.81 70 VAL B C 1
ATOM 1188 O O . VAL B 1 70 ? -17.906 4.551 8.82 1 48.81 70 VAL B O 1
ATOM 1191 N N . GLY B 1 71 ? -19.031 3.578 7.582 1 43.78 71 GLY B N 1
ATOM 1192 C CA . GLY B 1 71 ? -19.922 4.723 7.496 1 43.78 71 GLY B CA 1
ATOM 1193 C C . GLY B 1 71 ? -20.375 5.227 8.852 1 43.78 71 GLY B C 1
ATOM 1194 O O . GLY B 1 71 ? -20.266 4.516 9.852 1 43.78 71 GLY B O 1
ATOM 1195 N N . PRO B 1 72 ? -20.375 6.492 9.039 1 39.31 72 PRO B N 1
ATOM 1196 C CA . PRO B 1 72 ? -21.047 6.828 10.305 1 39.31 72 PRO B CA 1
ATOM 1197 C C . PRO B 1 72 ? -22.141 5.828 10.68 1 39.31 72 PRO B C 1
ATOM 1199 O O . PRO B 1 72 ? -22.875 5.367 9.812 1 39.31 72 PRO B O 1
ATOM 1202 N N . ALA B 1 73 ? -21.906 4.828 11.312 1 35.84 73 ALA B N 1
ATOM 1203 C CA . ALA B 1 73 ? -23.172 4.293 11.828 1 35.84 73 ALA B CA 1
ATOM 1204 C C . ALA B 1 73 ? -24.25 5.367 11.852 1 35.84 73 ALA B C 1
ATOM 1206 O O . ALA B 1 73 ? -24.031 6.465 12.367 1 35.84 73 ALA B O 1
ATOM 1207 N N . ASP B 1 74 ? -24.969 5.445 10.883 1 34.56 74 ASP B N 1
ATOM 1208 C CA . ASP B 1 74 ? -26.188 6.207 11.141 1 34.56 74 ASP B CA 1
ATOM 1209 C C . ASP B 1 74 ? -26.594 6.102 12.609 1 34.56 74 ASP B C 1
ATOM 1211 O O . ASP B 1 74 ? -26.906 5.012 13.094 1 34.56 74 ASP B O 1
ATOM 1215 N N . ARG B 1 75 ? -25.906 6.75 13.461 1 34.5 75 ARG B N 1
ATOM 1216 C CA . ARG B 1 75 ? -26.656 6.934 14.695 1 34.5 75 ARG B CA 1
ATOM 1217 C C . ARG B 1 75 ? -28.156 6.98 14.43 1 34.5 75 ARG B C 1
ATOM 1219 O O . ARG B 1 75 ? -28.656 7.941 13.844 1 34.5 75 ARG B O 1
ATOM 1226 N N . ILE B 1 76 ? -28.672 5.949 13.906 1 35.25 76 ILE B N 1
ATOM 1227 C CA . ILE B 1 76 ? -30.109 5.906 14.086 1 35.25 76 ILE B CA 1
ATOM 1228 C C . ILE B 1 76 ? -30.484 6.477 15.445 1 35.25 76 ILE B C 1
ATOM 1230 O O . ILE B 1 76 ? -30.109 5.922 16.484 1 35.25 76 ILE B O 1
ATOM 1234 N N . ASP B 1 77 ? -30.312 7.754 15.57 1 32.38 77 ASP B N 1
ATOM 1235 C CA . ASP B 1 77 ? -31.141 8.336 16.625 1 32.38 77 ASP B CA 1
ATOM 1236 C C . ASP B 1 77 ? -32.438 7.543 16.797 1 32.38 77 ASP B C 1
ATOM 1238 O O . ASP B 1 77 ? -33.312 7.57 15.938 1 32.38 77 ASP B O 1
ATOM 1242 N N . ASP B 1 78 ? -32.344 6.344 17.172 1 33.97 78 ASP B N 1
ATOM 1243 C CA . ASP B 1 78 ? -33.562 5.844 17.812 1 33.97 78 ASP B CA 1
ATOM 1244 C C . ASP B 1 78 ? -34.281 6.957 18.578 1 33.97 78 ASP B C 1
ATOM 1246 O O . ASP B 1 78 ? -33.875 7.324 19.672 1 33.97 78 ASP B O 1
ATOM 1250 N N . ASP B 1 79 ? -34.5 8.039 17.859 1 33.72 79 ASP B N 1
ATOM 1251 C CA . ASP B 1 79 ? -35.656 8.828 18.312 1 33.72 79 ASP B CA 1
ATOM 1252 C C . ASP B 1 79 ? -36.844 7.938 18.703 1 33.72 79 ASP B C 1
ATOM 1254 O O . ASP B 1 79 ? -37.781 7.809 17.938 1 33.72 79 ASP B O 1
ATOM 1258 N N . LEU B 1 80 ? -36.562 6.656 18.969 1 35.72 80 LEU B N 1
ATOM 1259 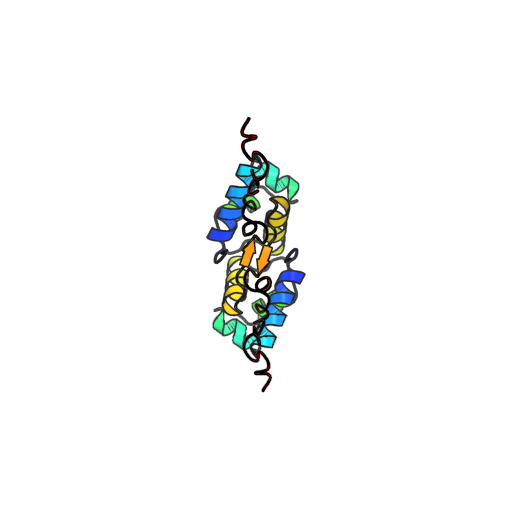C CA . LEU B 1 80 ? -37.688 6.039 19.672 1 35.72 80 LEU B CA 1
ATOM 1260 C C . LEU B 1 80 ? -38.156 6.918 20.812 1 35.72 80 LEU B C 1
ATOM 1262 O O . LEU B 1 80 ? -39.156 6.602 21.469 1 35.72 80 LEU B O 1
ATOM 1266 N N . GLY B 1 81 ? -37.188 7.699 21.297 1 33.38 81 GLY B N 1
ATOM 1267 C CA . GLY B 1 81 ? -37.688 8.219 22.547 1 33.38 81 GLY B CA 1
ATOM 1268 C C . GLY B 1 81 ? -38.906 9.117 22.375 1 33.38 81 GLY B C 1
ATOM 1269 O O . GLY B 1 81 ? -39.531 9.555 23.344 1 33.38 81 GLY B O 1
ATOM 1270 N N . PHE B 1 82 ? -38.906 9.906 21.281 1 37.06 82 PHE B N 1
ATOM 1271 C CA . PHE B 1 82 ? -39.938 10.906 21.516 1 37.06 82 PHE B CA 1
ATOM 1272 C C . PHE B 1 82 ? -41.312 10.328 21.219 1 37.06 82 PHE B C 1
ATOM 1274 O O . PHE B 1 82 ? -41.719 10.234 20.062 1 37.06 82 PHE B O 1
ATOM 1281 N N . LEU B 1 83 ? -41.5 9.062 21.609 1 40.09 83 LEU B N 1
ATOM 1282 C CA . LEU B 1 83 ? -42.906 8.695 21.656 1 40.09 83 LEU B CA 1
ATOM 1283 C C . LEU B 1 83 ? -43.781 9.883 22.109 1 40.09 83 LEU B C 1
ATOM 1285 O O . LEU B 1 83 ? -43.406 10.594 23.047 1 40.09 83 LEU B O 1
ATOM 1289 N N . PRO B 1 84 ? -44.438 10.461 21.109 1 41.31 84 PRO B N 1
ATOM 1290 C CA . PRO B 1 84 ? -45.312 11.562 21.469 1 41.31 84 PRO B CA 1
ATOM 1291 C C . PRO B 1 84 ? -46.156 11.281 22.734 1 41.31 84 PRO B C 1
ATOM 1293 O O . PRO B 1 84 ? -46.594 10.148 22.938 1 41.31 84 PRO B O 1
ATOM 1296 N N . LYS B 1 85 ? -45.812 11.664 23.844 1 35.28 85 LYS B N 1
ATOM 1297 C CA . LYS B 1 85 ? -46.688 11.719 25.016 1 35.28 85 LYS B CA 1
ATOM 1298 C C . LYS B 1 85 ? -48.031 12.328 24.672 1 35.28 85 LYS B C 1
ATOM 1300 O O . LYS B 1 85 ? -48.125 13.469 24.234 1 35.28 85 LYS B O 1
ATOM 1305 N N . PHE B 1 86 ? -48.844 11.555 23.922 1 31.11 86 PHE B N 1
ATOM 1306 C CA . PHE B 1 86 ? -50.219 12.055 23.875 1 31.11 86 PHE B CA 1
ATOM 1307 C C . PHE B 1 86 ? -50.688 12.523 25.266 1 31.11 86 PHE B C 1
ATOM 1309 O O . PHE B 1 86 ? -50.344 11.914 26.266 1 31.11 86 PHE B O 1
ATOM 1316 N N . PRO B 1 87 ? -51.156 13.656 25.312 1 39.12 87 PRO B N 1
ATOM 1317 C CA . PRO B 1 87 ? -51.844 14.016 26.562 1 39.12 87 PRO B CA 1
ATOM 1318 C C . PRO B 1 87 ? -52.781 12.938 27.047 1 39.12 87 PRO B C 1
ATOM 1320 O O . PRO B 1 87 ? -53.25 12.117 26.25 1 39.12 87 PRO B O 1
#

Sequence (174 aa):
MIKSAADFGSLIRQRRKALGWTQSELAVRCGTGERFIVDLENGKPTCHLEKSLIAARVVGIDLGDLKAGVGPADRIDDDLGFLPKFPMIKSAADFGSLIRQRRKALGWTQSELAVRCGTGERFIVDLENGKPTCHLEKSLIAARVVGIDLGDLKAGVGPADRIDDDLGFLPKFP

Foldseek 3Di:
DQDALQSLLCVLVVLCVVVVHDLCRLCVQLVHHSVLNVCSNNRPRPRDPVSSVSSCVSSPHDDDDPVVVPPPPPPPPCPCPPPPPPD/DQDALQSLLCVLVVLCVVVVHDLCRLCVQLVHHSVLNVCSNNRPRPRDPVSSVSSCVSSPHDDDDPVVVPPPPPPPPCPCPPPPPDD

Nearest PDB structures (foldseek):
  8ezt-assembly1_D-2  TM=9.340E-01  e=2.479E-05  Legionella pneumophila
  4z59-assembly1_A  TM=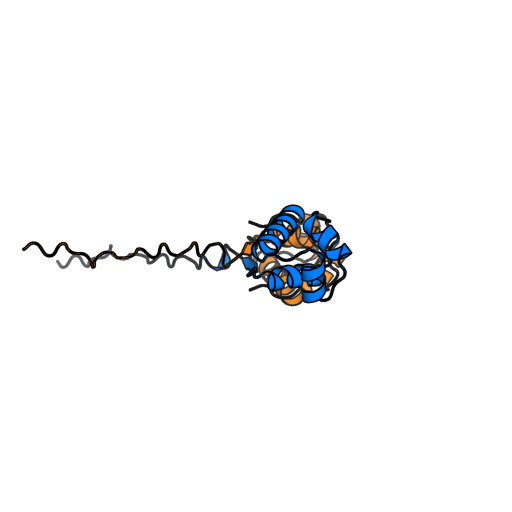9.053E-01  e=9.873E-05  Escherichia coli K-12
  2wiu-assembly1_B  TM=9.157E-01  e=1.565E-04  Escherichia coli
  4z5h-assembly1_A-2  TM=9.098E-01  e=1.672E-04  Escherichia coli K-12
  5k98-assembly1_P  TM=9.074E-01  e=2.175E-04  Escherichia coli MP020980.2

Radius of gyration: 21.67 Å; Cα contacts (8 Å, |Δi|>4): 238; chains: 2; bounding box: 65×57×41 Å

Organism: NCBI:txid484088

pLDDT: mean 84.4, std 24.89, range [31.11, 98.88]

Secondary structure (DSSP, 8-state):
---SHHHHHHHHHHHHHHTT--HHHHHHHHTS-HHHHHHHHTT-TT-BHHHHHHHHHHTT--EEETTTSS----------S------/---SHHHHHHHHHHHHHHTT--HHHHHHHHTS-HHHHHHHHTT-TT-BHHHHHHHHHHTT--EEETTTSS--------TTS------